Protein AF-A0A972LTX4-F1 (afdb_monomer_lite)

Structure (mmCIF, N/CA/C/O backbone):
data_AF-A0A972LTX4-F1
#
_entry.id   AF-A0A972LTX4-F1
#
loop_
_atom_site.group_PDB
_atom_site.id
_atom_site.type_symbol
_atom_site.label_atom_id
_atom_site.label_alt_id
_atom_site.label_comp_id
_atom_site.label_asym_id
_atom_site.label_entity_id
_atom_site.label_seq_id
_atom_site.pdbx_PDB_ins_code
_atom_site.Cartn_x
_atom_site.Cartn_y
_atom_site.Cartn_z
_atom_site.occupancy
_atom_site.B_iso_or_equiv
_atom_site.auth_seq_id
_atom_site.auth_comp_id
_atom_site.auth_asym_id
_atom_site.auth_atom_id
_atom_site.pdbx_PDB_model_num
ATOM 1 N N . MET A 1 1 ? 1.604 19.190 20.118 1.00 63.66 1 MET A N 1
ATOM 2 C CA . MET A 1 1 ? 0.583 18.365 19.449 1.00 63.66 1 MET A CA 1
ATOM 3 C C . MET A 1 1 ? -0.583 19.268 19.088 1.00 63.66 1 MET A C 1
ATOM 5 O O . MET A 1 1 ? -1.135 19.886 19.994 1.00 63.66 1 MET A O 1
ATOM 9 N N . ASN A 1 2 ? -0.862 19.461 17.798 1.00 90.44 2 ASN A N 1
ATOM 10 C CA . ASN A 1 2 ? -1.850 20.455 17.349 1.00 90.44 2 ASN A CA 1
ATOM 11 C C . ASN A 1 2 ? -3.300 19.931 17.488 1.00 90.44 2 ASN A C 1
ATOM 13 O O . ASN A 1 2 ? -3.526 18.750 17.762 1.00 90.44 2 ASN A O 1
ATOM 17 N N . SER A 1 3 ? -4.293 20.806 17.303 1.00 89.31 3 SER A N 1
ATOM 18 C CA . SER A 1 3 ? -5.719 20.454 17.420 1.00 89.31 3 SER A CA 1
ATOM 19 C C . SER A 1 3 ? -6.174 19.382 16.418 1.00 89.31 3 SER A C 1
ATOM 21 O O . SER A 1 3 ? -7.035 18.567 16.745 1.00 89.31 3 SER A O 1
ATOM 23 N N . ILE A 1 4 ? -5.569 19.338 15.228 1.00 89.31 4 ILE A N 1
ATOM 24 C CA . ILE A 1 4 ? -5.849 18.349 14.177 1.00 89.31 4 ILE A CA 1
ATOM 25 C C . ILE A 1 4 ? -5.359 16.965 14.608 1.00 89.31 4 ILE A C 1
ATOM 27 O O . ILE A 1 4 ? -6.101 15.991 14.518 1.00 89.31 4 ILE A O 1
ATOM 31 N N . GLU A 1 5 ? -4.136 16.876 15.130 1.00 90.12 5 GLU A N 1
ATOM 32 C CA . GLU A 1 5 ? -3.572 15.634 15.655 1.00 90.12 5 GLU A CA 1
ATOM 33 C C . GLU A 1 5 ? -4.434 15.113 16.807 1.00 90.12 5 GLU A C 1
ATOM 35 O O . GLU A 1 5 ? -4.815 13.946 16.815 1.00 90.12 5 GLU A O 1
ATOM 40 N N . GLN A 1 6 ? -4.818 15.973 17.753 1.00 91.88 6 GLN A N 1
ATOM 41 C CA . GLN A 1 6 ? -5.687 15.571 18.863 1.00 91.88 6 GLN A CA 1
ATOM 42 C C . GLN A 1 6 ? -7.048 15.041 18.388 1.00 91.88 6 GLN A C 1
ATOM 44 O O . GLN A 1 6 ? -7.515 14.020 18.897 1.00 91.88 6 GLN A O 1
ATOM 49 N N . ALA A 1 7 ? -7.678 15.698 17.410 1.00 91.50 7 ALA A N 1
ATOM 50 C CA . ALA A 1 7 ? -8.937 15.239 16.827 1.00 91.50 7 ALA A CA 1
ATOM 51 C C . ALA A 1 7 ? -8.776 13.884 16.122 1.00 91.50 7 ALA A C 1
ATOM 53 O O . ALA A 1 7 ? -9.599 12.986 16.309 1.00 91.50 7 ALA A O 1
ATOM 54 N N . TYR A 1 8 ? -7.681 13.707 15.380 1.00 89.62 8 TYR A N 1
ATOM 55 C CA . TYR A 1 8 ? -7.341 12.448 14.727 1.00 89.62 8 TYR A CA 1
ATOM 56 C C . TYR A 1 8 ? -7.204 11.304 15.738 1.00 89.62 8 TYR A C 1
ATOM 58 O O . TYR A 1 8 ? -7.843 10.264 15.585 1.00 89.62 8 TYR A O 1
ATOM 66 N N . TRP A 1 9 ? -6.433 11.501 16.809 1.00 90.94 9 TRP A N 1
ATOM 67 C CA . TRP A 1 9 ? -6.229 10.457 17.812 1.00 90.94 9 TRP A CA 1
ATOM 68 C C . TRP A 1 9 ? -7.504 10.107 18.572 1.00 90.94 9 TRP A C 1
ATOM 70 O O . TRP A 1 9 ? -7.752 8.927 18.810 1.00 90.94 9 TRP A O 1
ATOM 80 N N . LYS A 1 10 ? -8.348 11.095 18.895 1.00 93.00 10 LYS A N 1
ATOM 81 C CA . LYS A 1 10 ? -9.668 10.837 19.491 1.00 93.00 10 LYS A CA 1
ATOM 82 C C . LYS A 1 10 ? -10.550 9.997 18.569 1.00 93.00 10 LYS A C 1
ATOM 84 O O . LYS A 1 10 ? -11.152 9.030 19.020 1.00 93.00 10 LYS A O 1
ATOM 89 N N . HIS A 1 11 ? -10.578 10.329 17.281 1.00 91.38 11 HIS A N 1
ATOM 90 C CA . HIS A 1 11 ? -11.348 9.587 16.289 1.00 91.38 11 HIS A CA 1
ATOM 91 C C . HIS A 1 11 ? -10.850 8.142 16.124 1.00 91.38 11 HIS A C 1
ATOM 93 O O . HIS A 1 11 ? -11.651 7.211 16.089 1.00 91.38 11 HIS A O 1
ATOM 99 N N . ILE A 1 12 ? -9.532 7.926 16.092 1.00 90.75 12 ILE A N 1
ATOM 100 C CA . ILE A 1 12 ? -8.949 6.577 16.041 1.00 90.75 12 ILE A CA 1
ATOM 101 C C . ILE A 1 12 ? -9.257 5.801 17.327 1.00 90.75 12 ILE A C 1
ATOM 103 O O . ILE A 1 12 ? -9.603 4.621 17.267 1.00 90.75 12 ILE A O 1
ATOM 107 N N . ALA A 1 13 ? -9.168 6.449 18.491 1.00 92.25 13 ALA A N 1
ATOM 108 C CA . ALA A 1 13 ? -9.486 5.832 19.776 1.00 92.25 13 ALA A CA 1
ATOM 109 C C . ALA A 1 13 ? -10.945 5.355 19.849 1.00 92.25 13 ALA A C 1
ATOM 111 O O . ALA A 1 13 ? -11.192 4.316 20.451 1.00 92.25 13 ALA A O 1
ATOM 112 N N . SER A 1 14 ? -11.879 6.054 19.193 1.00 95.44 14 SER A N 1
ATOM 113 C CA . SER A 1 14 ? -13.291 5.651 19.132 1.00 95.44 14 SER A CA 1
ATOM 114 C C . SER A 1 14 ? -13.604 4.527 18.138 1.00 95.44 14 SER A C 1
ATOM 116 O O . SER A 1 14 ? -14.699 3.982 18.196 1.00 95.44 14 SER A O 1
ATOM 118 N N . MET A 1 15 ? -12.684 4.174 17.233 1.00 95.31 15 MET A N 1
ATOM 119 C CA . MET A 1 15 ? -12.915 3.100 16.260 1.00 95.31 15 MET A CA 1
ATOM 120 C C . MET A 1 15 ? -12.755 1.717 16.883 1.00 95.31 15 MET A C 1
ATOM 122 O O . MET A 1 15 ? -11.747 1.431 17.541 1.00 95.31 15 MET A O 1
ATOM 126 N N . SER A 1 16 ? -13.685 0.829 16.550 1.00 96.44 16 SER A N 1
ATOM 127 C CA . SER A 1 16 ? -13.556 -0.613 16.730 1.00 96.44 16 SER A CA 1
ATOM 128 C C . SER A 1 16 ? -12.379 -1.187 15.930 1.00 96.44 16 SER A C 1
ATOM 130 O O . SER A 1 16 ? -11.859 -0.576 14.991 1.00 96.44 16 SER A O 1
ATOM 132 N N . GLY A 1 17 ? -11.965 -2.411 16.271 1.00 94.31 17 GLY A N 1
ATOM 133 C CA . GLY A 1 17 ? -10.912 -3.109 15.528 1.00 94.31 17 GLY A CA 1
ATOM 134 C C . GLY A 1 17 ? -11.238 -3.272 14.038 1.00 94.31 17 GLY A C 1
ATOM 135 O O . GLY A 1 17 ? -10.369 -3.055 13.197 1.00 94.31 17 GLY A O 1
ATOM 136 N N . GLN A 1 18 ? -12.495 -3.575 13.701 1.00 95.81 18 GLN A N 1
ATOM 137 C CA . GLN A 1 18 ? -12.941 -3.748 12.314 1.00 95.81 18 GLN A CA 1
ATOM 138 C C . GLN A 1 18 ? -12.877 -2.437 11.523 1.00 95.81 18 GLN A C 1
ATOM 140 O O . GLN A 1 18 ? -12.372 -2.418 10.403 1.00 95.81 18 GLN A O 1
ATOM 145 N N . GLU A 1 19 ? -13.313 -1.327 12.121 1.00 96.12 19 GLU A N 1
ATOM 146 C CA . GLU A 1 19 ? -13.239 -0.006 11.486 1.00 96.12 19 GLU A CA 1
ATOM 147 C C . GLU A 1 19 ? -11.794 0.429 11.247 1.00 96.12 19 GLU A C 1
ATOM 149 O O . GLU A 1 19 ? -11.480 0.997 10.201 1.00 96.12 19 GLU A O 1
ATOM 154 N N . ARG A 1 20 ? -10.886 0.114 12.180 1.00 94.00 20 ARG A N 1
ATOM 155 C CA . ARG A 1 20 ? -9.453 0.371 11.989 1.00 94.00 20 ARG A CA 1
ATOM 156 C C . ARG A 1 20 ? -8.894 -0.424 10.817 1.00 94.00 20 ARG A C 1
ATOM 158 O O . ARG A 1 20 ? -8.170 0.148 10.009 1.00 94.00 20 ARG A O 1
ATOM 165 N N . VAL A 1 21 ? -9.241 -1.707 10.697 1.00 95.00 21 VAL A N 1
ATOM 166 C CA . VAL A 1 21 ? -8.823 -2.541 9.558 1.00 95.00 21 VAL A CA 1
ATOM 167 C C . VAL A 1 21 ? -9.365 -1.972 8.247 1.00 95.00 21 VAL A C 1
ATOM 169 O O . VAL A 1 21 ? -8.585 -1.737 7.328 1.00 95.00 21 VAL A O 1
ATOM 172 N N . ALA A 1 22 ? -10.664 -1.669 8.177 1.00 95.00 22 ALA A N 1
ATOM 173 C CA . ALA A 1 22 ? -11.288 -1.100 6.982 1.00 95.00 22 ALA A CA 1
ATOM 174 C C . ALA A 1 22 ? -10.643 0.234 6.571 1.00 95.00 22 ALA A C 1
ATOM 176 O O . ALA A 1 22 ? -10.353 0.458 5.397 1.00 95.00 22 ALA A O 1
ATOM 177 N N . ARG A 1 23 ? -10.345 1.103 7.543 1.00 93.69 23 ARG A N 1
ATOM 178 C CA . ARG A 1 23 ? -9.648 2.368 7.292 1.00 93.69 23 ARG A CA 1
ATOM 179 C C . ARG A 1 23 ? -8.227 2.149 6.782 1.00 93.69 23 ARG A C 1
ATOM 181 O O . ARG A 1 23 ? -7.810 2.841 5.858 1.00 93.69 23 ARG A O 1
ATOM 188 N N . THR A 1 24 ? -7.484 1.214 7.370 1.00 94.25 24 THR A N 1
ATOM 189 C CA . THR A 1 24 ? -6.130 0.872 6.915 1.00 94.25 24 THR A CA 1
ATOM 190 C C . THR A 1 24 ? -6.142 0.364 5.478 1.00 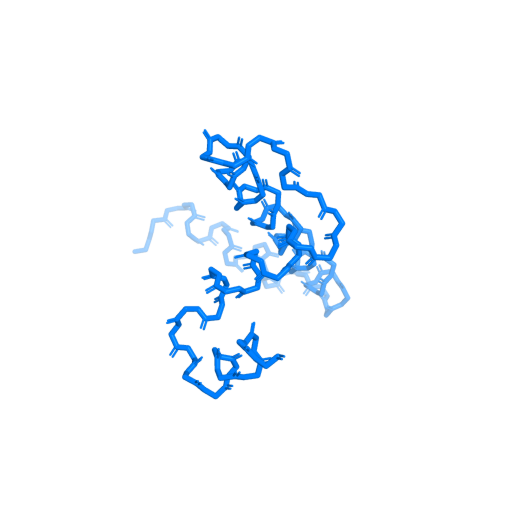94.25 24 THR A C 1
ATOM 192 O O . THR A 1 24 ? -5.314 0.809 4.688 1.00 94.25 24 THR A O 1
ATOM 195 N N . LEU A 1 25 ? -7.101 -0.493 5.116 1.00 95.56 25 LEU A N 1
ATOM 196 C CA . LEU A 1 25 ? -7.269 -0.962 3.739 1.00 95.56 25 LEU A CA 1
ATOM 197 C C . LEU A 1 25 ? -7.559 0.202 2.783 1.00 95.56 25 LEU A C 1
ATOM 199 O O . LEU A 1 25 ? -6.852 0.370 1.797 1.00 95.56 25 LEU A O 1
ATOM 203 N N . ALA A 1 26 ? -8.498 1.087 3.128 1.00 95.38 26 ALA A N 1
ATOM 204 C CA . ALA A 1 26 ? -8.817 2.251 2.299 1.00 95.38 26 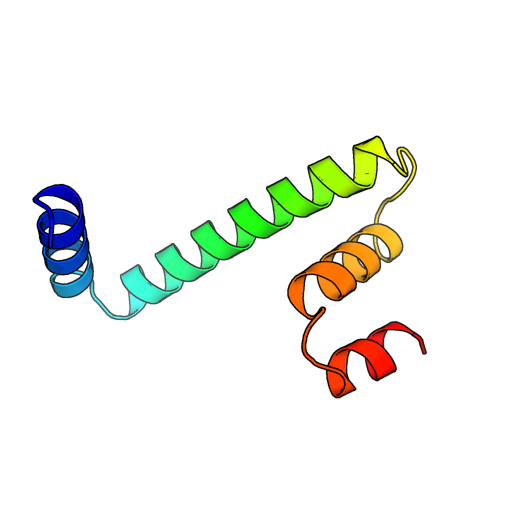ALA A CA 1
ATOM 205 C C . ALA A 1 26 ? -7.621 3.208 2.109 1.00 95.38 26 ALA A C 1
ATOM 207 O O . ALA A 1 26 ? -7.411 3.770 1.028 1.00 95.38 26 ALA A O 1
ATOM 208 N N . LEU A 1 27 ? -6.811 3.400 3.157 1.00 94.69 27 LEU A N 1
ATOM 209 C CA . LEU A 1 27 ? -5.571 4.173 3.067 1.00 94.69 27 LEU A CA 1
ATOM 210 C C . LEU A 1 27 ? -4.548 3.478 2.164 1.00 94.69 27 LEU A C 1
ATOM 212 O O . LEU A 1 27 ? -3.909 4.140 1.347 1.00 94.69 27 LEU A O 1
ATOM 216 N N . PHE A 1 28 ? -4.409 2.160 2.291 1.00 95.00 28 PHE A N 1
ATOM 217 C CA . PHE A 1 28 ? -3.505 1.368 1.468 1.00 95.00 28 PHE A CA 1
ATOM 218 C C . PHE A 1 28 ? -3.886 1.418 -0.019 1.00 95.00 28 PHE A C 1
ATOM 220 O O . PHE A 1 28 ? -3.018 1.648 -0.865 1.00 95.00 28 PHE A O 1
ATOM 227 N N . ASP A 1 29 ? -5.176 1.317 -0.337 1.00 96.00 29 ASP A N 1
ATOM 228 C CA . ASP A 1 29 ? -5.692 1.445 -1.704 1.00 96.00 29 ASP A CA 1
ATOM 229 C C . ASP A 1 29 ? -5.389 2.831 -2.282 1.00 96.00 29 ASP A C 1
ATOM 231 O O . ASP A 1 29 ? -4.895 2.962 -3.403 1.00 96.00 29 ASP A O 1
ATOM 235 N N . SER A 1 30 ? -5.593 3.882 -1.483 1.00 96.50 30 SER A N 1
ATOM 236 C CA . SER A 1 30 ? -5.306 5.262 -1.893 1.00 96.50 30 SER A CA 1
ATOM 237 C C . SER A 1 30 ? -3.819 5.468 -2.206 1.00 96.50 30 SER A C 1
ATOM 239 O O . SER A 1 30 ? -3.466 6.059 -3.230 1.00 96.50 30 SER A O 1
ATOM 241 N N . VAL A 1 31 ? -2.927 4.944 -1.357 1.00 96.19 31 VAL A N 1
ATOM 242 C CA . VAL A 1 31 ? -1.474 4.991 -1.587 1.00 96.19 31 VAL A CA 1
ATOM 243 C C . VAL A 1 31 ? -1.106 4.222 -2.855 1.00 96.19 31 VAL A C 1
ATOM 245 O O . VAL A 1 31 ? -0.335 4.719 -3.678 1.00 96.19 31 VAL A O 1
ATOM 248 N N . THR A 1 32 ? -1.702 3.049 -3.055 1.00 96.19 32 THR A N 1
ATOM 249 C CA . THR A 1 32 ? -1.503 2.219 -4.246 1.00 96.19 32 THR A CA 1
ATOM 250 C C . THR A 1 32 ? -1.913 2.960 -5.519 1.00 96.19 32 THR A C 1
ATOM 252 O O . THR A 1 32 ? -1.132 3.026 -6.470 1.00 96.19 32 THR A O 1
ATOM 255 N N . MET A 1 33 ? -3.074 3.621 -5.526 1.00 96.00 33 MET A N 1
ATOM 256 C CA . MET A 1 33 ? -3.538 4.439 -6.653 1.00 96.00 33 MET A CA 1
ATOM 257 C C . MET A 1 33 ? -2.615 5.628 -6.951 1.00 96.00 33 MET A C 1
ATOM 259 O O . MET A 1 33 ? -2.356 5.942 -8.119 1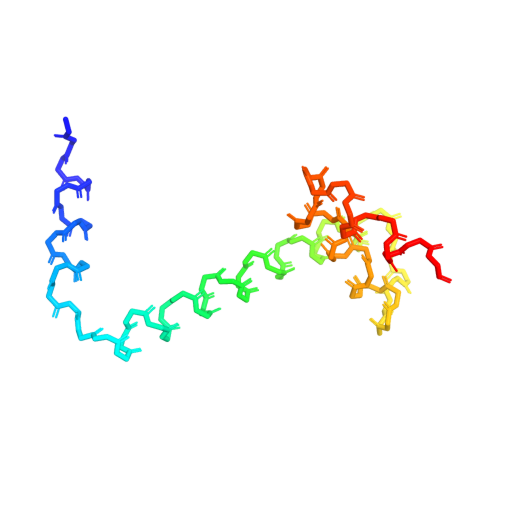.00 96.00 33 MET A O 1
ATOM 263 N N . MET A 1 34 ? -2.099 6.292 -5.913 1.00 97.06 34 MET A N 1
ATOM 264 C CA . MET A 1 34 ? -1.141 7.390 -6.074 1.00 97.06 34 MET A CA 1
ATOM 265 C C . MET A 1 34 ? 0.164 6.908 -6.716 1.00 97.06 34 MET A C 1
ATOM 267 O O . MET A 1 34 ? 0.676 7.551 -7.636 1.00 97.06 34 MET A O 1
ATOM 271 N N . ILE A 1 35 ? 0.690 5.769 -6.260 1.00 96.62 35 ILE A N 1
ATOM 272 C CA . ILE A 1 35 ? 1.902 5.161 -6.818 1.00 96.62 35 ILE A CA 1
ATOM 273 C C . ILE A 1 35 ? 1.657 4.729 -8.268 1.00 96.62 35 ILE A C 1
ATOM 275 O O . ILE A 1 35 ? 2.445 5.089 -9.141 1.00 96.62 35 ILE A O 1
ATOM 279 N N . ALA A 1 36 ? 0.542 4.051 -8.547 1.00 96.25 36 ALA A N 1
ATOM 280 C CA . ALA A 1 36 ? 0.159 3.633 -9.895 1.00 96.25 36 ALA A CA 1
ATOM 281 C C . ALA A 1 36 ? 0.071 4.825 -10.860 1.00 96.25 36 ALA A C 1
ATOM 283 O O . ALA A 1 36 ? 0.607 4.785 -11.965 1.00 96.25 36 ALA A O 1
ATOM 284 N N . SER A 1 37 ? -0.544 5.928 -10.420 1.00 95.38 37 SER A N 1
ATOM 285 C CA . SER A 1 37 ? -0.631 7.160 -11.213 1.00 95.38 37 SER A CA 1
ATOM 286 C C . SER A 1 37 ? 0.743 7.763 -11.495 1.00 95.38 37 SER A C 1
ATOM 288 O O . SER A 1 37 ? 0.975 8.289 -12.580 1.00 95.38 37 SER A O 1
ATOM 290 N N . LYS A 1 38 ? 1.674 7.693 -10.536 1.00 95.88 38 LYS A N 1
ATOM 291 C CA . LYS A 1 38 ? 3.049 8.160 -10.733 1.00 95.88 38 LYS A CA 1
ATOM 292 C C . LYS A 1 38 ? 3.806 7.280 -11.728 1.00 95.88 38 LYS A C 1
ATOM 294 O O . LYS A 1 38 ? 4.484 7.825 -12.590 1.00 95.88 38 LYS A O 1
ATOM 299 N N . ILE A 1 39 ? 3.659 5.960 -11.630 1.00 95.00 39 ILE A N 1
ATOM 300 C CA . ILE A 1 39 ? 4.273 4.996 -12.551 1.00 95.00 39 ILE A CA 1
ATOM 301 C C . ILE A 1 39 ? 3.765 5.217 -13.974 1.00 95.00 39 ILE A C 1
ATOM 303 O O . ILE A 1 39 ? 4.567 5.348 -14.888 1.00 95.00 39 ILE A O 1
ATOM 307 N N . ARG A 1 40 ? 2.451 5.368 -14.169 1.00 95.06 40 ARG A N 1
ATOM 308 C CA . ARG A 1 40 ? 1.869 5.595 -15.502 1.00 95.06 40 ARG A CA 1
ATOM 309 C C . ARG A 1 40 ? 2.331 6.887 -16.175 1.00 95.06 40 ARG A C 1
ATOM 311 O O . ARG A 1 40 ? 2.312 6.981 -17.393 1.00 95.06 40 ARG A O 1
ATOM 318 N N . ARG A 1 41 ? 2.789 7.887 -15.413 1.00 94.69 41 ARG A N 1
ATOM 319 C CA . ARG A 1 41 ? 3.395 9.098 -15.997 1.00 94.69 41 ARG A CA 1
ATOM 320 C C . ARG A 1 41 ? 4.757 8.829 -16.636 1.00 94.69 41 ARG A C 1
ATOM 322 O O . ARG A 1 41 ? 5.132 9.562 -17.541 1.00 94.69 41 ARG A O 1
ATOM 329 N N . THR A 1 42 ? 5.499 7.830 -16.157 1.00 93.25 42 THR A N 1
ATOM 330 C CA . THR A 1 42 ? 6.819 7.456 -16.696 1.00 93.25 42 THR A CA 1
ATOM 331 C C . THR A 1 42 ? 6.755 6.233 -17.610 1.00 93.25 42 THR A C 1
ATOM 333 O O . THR A 1 42 ? 7.562 6.117 -18.525 1.00 93.25 42 THR A O 1
ATOM 336 N N . HIS A 1 43 ? 5.781 5.350 -17.390 1.00 91.12 43 HIS A N 1
ATOM 337 C CA . HIS A 1 43 ? 5.522 4.131 -18.154 1.00 91.12 43 HIS A CA 1
ATOM 338 C C . HIS A 1 43 ? 4.017 4.031 -18.459 1.00 91.12 43 HIS A C 1
ATOM 340 O O . HIS A 1 43 ? 3.295 3.349 -17.728 1.00 91.12 43 HIS A O 1
ATOM 346 N N . PRO A 1 44 ? 3.518 4.736 -19.492 1.00 90.50 44 PRO A N 1
ATOM 347 C CA . PRO A 1 44 ? 2.085 4.806 -19.796 1.00 90.50 44 PRO A CA 1
ATOM 348 C C . PRO A 1 44 ? 1.435 3.444 -20.044 1.00 90.50 44 PRO A C 1
ATOM 350 O O . PRO A 1 44 ? 0.297 3.238 -19.635 1.00 90.50 44 PRO A O 1
ATOM 353 N N . ASP A 1 45 ? 2.194 2.510 -20.619 1.00 91.88 45 ASP A N 1
ATOM 354 C CA . ASP A 1 45 ? 1.723 1.173 -20.9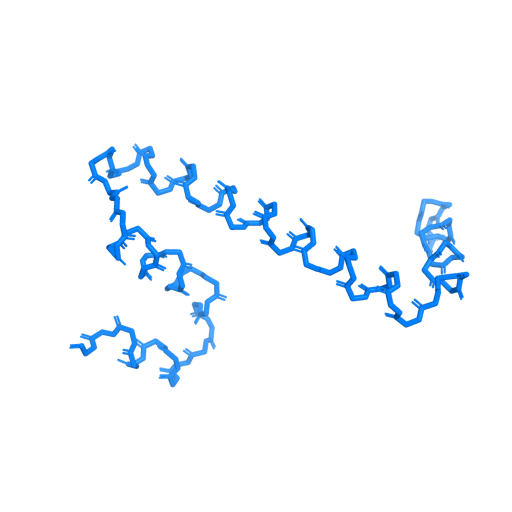94 1.00 91.88 45 ASP A CA 1
ATOM 355 C C . ASP A 1 45 ? 1.861 0.137 -19.858 1.00 91.88 45 ASP A C 1
ATOM 357 O O . ASP A 1 45 ? 1.661 -1.059 -20.064 1.00 91.88 45 ASP A O 1
ATOM 361 N N . ALA A 1 46 ? 2.244 0.565 -18.647 1.00 89.81 46 ALA A N 1
ATOM 362 C CA . ALA A 1 46 ? 2.356 -0.333 -17.503 1.00 89.81 46 ALA A CA 1
ATOM 363 C C . ALA A 1 46 ? 0.964 -0.771 -17.017 1.00 89.81 46 ALA A C 1
ATOM 365 O O . ALA A 1 46 ? 0.205 0.013 -16.433 1.00 89.81 46 ALA A O 1
ATOM 366 N N . GLU A 1 47 ? 0.661 -2.056 -17.193 1.00 92.81 47 GLU A N 1
ATOM 367 C CA . GLU A 1 47 ? -0.610 -2.672 -16.813 1.00 92.81 47 GLU A CA 1
ATOM 368 C C . GLU A 1 47 ? -0.418 -4.042 -16.147 1.00 92.81 47 GLU A C 1
ATOM 370 O O . GLU A 1 47 ? 0.680 -4.604 -16.108 1.00 92.81 47 GLU A O 1
ATOM 375 N N . GLY A 1 48 ? -1.508 -4.571 -15.582 1.00 91.88 48 GLY A N 1
ATOM 376 C CA . GLY A 1 48 ? -1.568 -5.922 -15.029 1.00 91.88 48 GLY A CA 1
ATOM 377 C C . GLY A 1 48 ? -0.456 -6.229 -14.023 1.00 91.88 48 GLY A C 1
ATOM 378 O O . GLY A 1 48 ? -0.226 -5.486 -13.066 1.00 91.88 48 GLY A O 1
ATOM 379 N N . GLN A 1 49 ? 0.227 -7.354 -14.237 1.00 92.25 49 GLN A N 1
ATOM 380 C CA . GLN A 1 49 ? 1.262 -7.852 -13.333 1.00 92.25 49 GLN A CA 1
ATOM 381 C C . GLN A 1 49 ? 2.486 -6.930 -13.262 1.00 92.25 49 GLN A C 1
ATOM 383 O O . GLN A 1 49 ? 3.051 -6.766 -12.183 1.00 92.25 49 GLN A O 1
ATOM 388 N N . GLU A 1 50 ? 2.864 -6.280 -14.365 1.00 91.25 50 GLU A N 1
ATOM 389 C CA . GLU A 1 50 ? 4.027 -5.388 -14.390 1.00 91.25 50 GLU A CA 1
ATOM 390 C C . GLU A 1 50 ? 3.771 -4.112 -13.584 1.00 91.25 50 GLU A C 1
ATOM 392 O O . GLU A 1 50 ? 4.610 -3.700 -12.781 1.00 91.25 50 GLU A O 1
ATOM 397 N N . LEU A 1 51 ? 2.574 -3.529 -13.709 1.00 93.75 51 LEU A N 1
ATOM 398 C CA . LEU A 1 51 ? 2.179 -2.396 -12.873 1.00 93.75 51 LEU A CA 1
ATOM 399 C C . LEU A 1 51 ? 2.180 -2.777 -11.386 1.00 93.75 51 LEU A C 1
ATOM 401 O O . LEU A 1 51 ? 2.721 -2.039 -10.561 1.00 93.75 51 LEU A O 1
ATOM 405 N N . ASN A 1 52 ? 1.625 -3.943 -11.045 1.00 94.25 52 ASN A N 1
ATOM 406 C CA . ASN A 1 52 ? 1.600 -4.437 -9.668 1.00 94.25 52 ASN A CA 1
ATOM 407 C C . ASN A 1 52 ? 3.013 -4.645 -9.108 1.00 94.25 52 ASN A C 1
ATOM 409 O O . ASN A 1 52 ? 3.289 -4.247 -7.974 1.00 94.25 5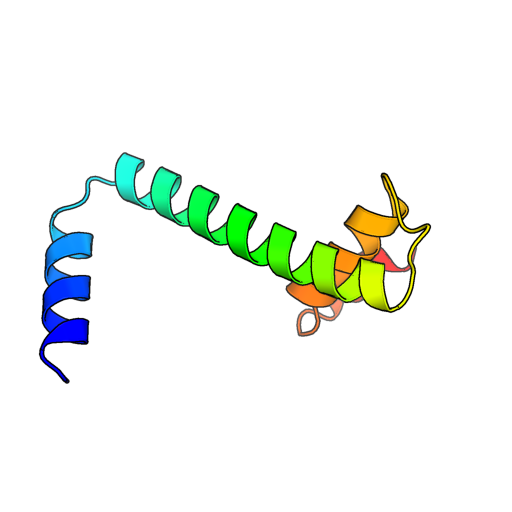2 ASN A O 1
ATOM 413 N N . ARG A 1 53 ? 3.927 -5.201 -9.911 1.00 93.81 53 ARG A N 1
ATOM 414 C CA . ARG A 1 53 ? 5.332 -5.390 -9.538 1.00 93.81 53 ARG A CA 1
ATOM 415 C C . ARG A 1 53 ? 6.017 -4.053 -9.267 1.00 93.81 53 ARG A C 1
ATOM 417 O O . ARG A 1 53 ? 6.640 -3.888 -8.221 1.00 93.81 53 ARG A O 1
ATOM 424 N N . GLN A 1 54 ? 5.843 -3.063 -10.142 1.00 94.06 54 GLN A N 1
ATOM 425 C CA . GLN A 1 54 ? 6.426 -1.733 -9.946 1.00 94.06 54 GLN A CA 1
ATOM 426 C C . GLN A 1 54 ? 5.851 -1.007 -8.721 1.00 94.06 54 GLN A C 1
ATOM 428 O O . GLN A 1 54 ? 6.596 -0.351 -7.989 1.00 94.06 54 GLN A O 1
ATOM 433 N N . ILE A 1 55 ? 4.548 -1.145 -8.452 1.00 95.25 55 ILE A N 1
ATOM 434 C CA . ILE A 1 55 ? 3.927 -0.624 -7.226 1.00 95.25 55 ILE A CA 1
ATOM 435 C C . ILE A 1 55 ? 4.566 -1.274 -5.996 1.00 95.25 55 ILE A C 1
ATOM 437 O O . ILE A 1 55 ? 4.990 -0.566 -5.079 1.00 95.25 55 ILE A O 1
ATOM 441 N N . ALA A 1 56 ? 4.681 -2.605 -5.986 1.00 94.81 56 ALA A N 1
ATOM 442 C CA . ALA A 1 56 ? 5.291 -3.343 -4.887 1.00 94.81 56 ALA A CA 1
ATOM 443 C C . ALA A 1 56 ? 6.748 -2.908 -4.661 1.00 94.81 56 ALA A C 1
ATOM 445 O O . ALA A 1 56 ? 7.138 -2.622 -3.529 1.00 94.81 56 ALA A O 1
ATOM 446 N N . MET A 1 57 ? 7.530 -2.724 -5.729 1.00 94.38 57 MET A N 1
ATOM 447 C CA . MET A 1 57 ? 8.902 -2.223 -5.621 1.00 94.38 57 MET A CA 1
ATOM 448 C C . MET A 1 57 ? 8.979 -0.841 -4.953 1.00 94.38 57 MET A C 1
ATOM 450 O O . MET A 1 57 ? 9.947 -0.559 -4.248 1.00 94.38 57 MET A O 1
ATOM 454 N N . GLN A 1 58 ? 7.977 0.025 -5.132 1.00 94.81 58 GLN A N 1
ATOM 455 C CA . GLN A 1 58 ? 7.927 1.326 -4.455 1.00 94.81 58 GLN A CA 1
ATOM 456 C C . GLN A 1 58 ? 7.507 1.207 -2.986 1.00 94.81 58 GLN A C 1
ATOM 458 O O . GLN A 1 58 ? 8.116 1.853 -2.127 1.00 94.81 58 GLN A O 1
ATOM 463 N N . LEU A 1 59 ? 6.494 0.386 -2.688 1.00 94.69 59 LEU A N 1
ATOM 464 C CA . LEU A 1 59 ? 6.006 0.159 -1.323 1.00 94.69 59 LEU A CA 1
ATOM 465 C C . LEU A 1 59 ? 7.096 -0.446 -0.431 1.00 94.69 59 LEU A C 1
ATOM 467 O O . LEU A 1 59 ? 7.346 0.043 0.670 1.00 94.69 59 LEU A O 1
ATOM 471 N N . TYR A 1 60 ? 7.808 -1.443 -0.951 1.00 94.88 60 TYR A N 1
ATOM 472 C CA . TYR A 1 60 ? 8.833 -2.197 -0.233 1.00 94.88 60 TYR A CA 1
ATOM 473 C C . TYR A 1 60 ? 10.251 -1.710 -0.533 1.00 94.88 60 TYR A C 1
ATOM 475 O O . TYR A 1 60 ? 11.218 -2.448 -0.381 1.00 94.88 60 TYR A O 1
ATOM 483 N N . ARG A 1 61 ? 10.432 -0.456 -0.964 1.00 94.12 61 ARG A N 1
ATOM 484 C CA . ARG A 1 61 ? 11.753 0.081 -1.355 1.00 94.12 61 ARG A CA 1
ATOM 485 C C . ARG A 1 61 ? 12.835 0.006 -0.267 1.0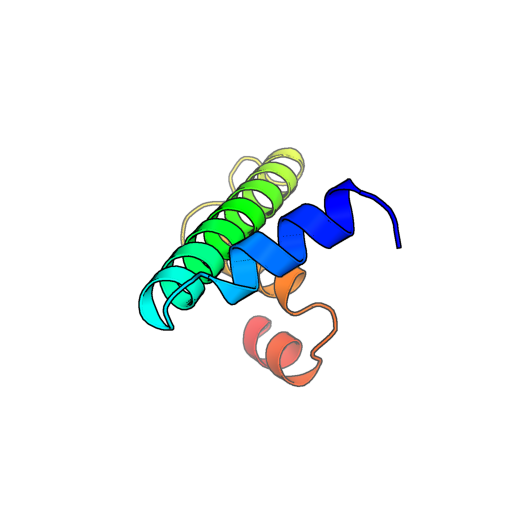0 94.12 61 ARG A C 1
ATOM 487 O O . ARG A 1 61 ? 14.009 0.171 -0.571 1.00 94.12 61 ARG A O 1
ATOM 494 N N . ARG A 1 62 ? 12.434 -0.132 1.002 1.00 95.12 62 ARG A N 1
ATOM 495 C CA . ARG A 1 62 ? 13.332 -0.214 2.169 1.00 95.12 62 ARG A CA 1
ATOM 496 C C . ARG A 1 62 ? 13.504 -1.636 2.703 1.00 95.12 62 ARG A C 1
ATOM 498 O O . ARG A 1 62 ? 14.232 -1.805 3.672 1.00 95.12 62 ARG A O 1
ATOM 505 N N . ASP A 1 63 ? 12.835 -2.611 2.102 1.00 95.94 63 ASP A N 1
ATOM 506 C CA . ASP A 1 63 ? 12.879 -4.009 2.510 1.00 95.94 63 ASP A CA 1
ATOM 507 C C . ASP A 1 63 ? 13.706 -4.802 1.480 1.00 95.94 63 ASP A C 1
ATOM 509 O O . ASP A 1 63 ? 13.217 -5.061 0.377 1.00 95.94 63 ASP A O 1
ATOM 513 N N . PRO A 1 64 ? 14.981 -5.112 1.773 1.00 92.38 64 PRO A N 1
ATOM 514 C CA . PRO A 1 64 ? 15.870 -5.754 0.807 1.00 92.38 64 PRO A CA 1
ATOM 515 C C . PRO A 1 64 ? 15.431 -7.180 0.446 1.00 92.38 64 PRO A C 1
ATOM 517 O O . PRO A 1 64 ? 15.634 -7.600 -0.696 1.00 92.38 64 PRO A O 1
ATOM 520 N N . ASP A 1 65 ? 14.790 -7.895 1.369 1.00 94.50 65 ASP A N 1
ATOM 521 C CA . ASP A 1 65 ? 14.352 -9.273 1.150 1.00 94.50 65 ASP A CA 1
ATOM 522 C C . ASP A 1 65 ? 13.188 -9.287 0.155 1.00 94.50 65 ASP A C 1
ATOM 524 O O . ASP A 1 65 ? 13.221 -9.990 -0.857 1.00 94.50 65 ASP A O 1
ATOM 528 N N . VAL A 1 66 ? 12.207 -8.402 0.355 1.00 92.81 66 VAL A N 1
ATOM 529 C CA . VAL A 1 66 ? 11.084 -8.253 -0.581 1.00 92.81 66 VAL A CA 1
ATOM 530 C C . VAL A 1 66 ? 11.550 -7.719 -1.938 1.00 92.81 66 VAL A C 1
ATOM 532 O O . VAL A 1 66 ? 11.059 -8.156 -2.977 1.00 92.81 66 VAL A O 1
ATOM 535 N N . GLN A 1 67 ? 12.526 -6.806 -1.972 1.00 92.69 67 GLN A N 1
ATOM 536 C CA . GLN A 1 67 ? 13.101 -6.332 -3.239 1.00 92.69 67 GLN A CA 1
ATOM 537 C C . GLN A 1 67 ? 13.783 -7.440 -4.037 1.00 92.69 67 GLN A C 1
ATOM 539 O O . GLN A 1 67 ? 13.780 -7.369 -5.265 1.00 92.69 67 GLN A O 1
ATOM 544 N N . THR A 1 68 ? 14.376 -8.422 -3.360 1.00 93.06 68 THR A N 1
ATOM 545 C CA . THR A 1 68 ? 14.999 -9.577 -4.013 1.00 93.06 68 THR A CA 1
ATOM 546 C C . THR A 1 68 ? 13.925 -10.441 -4.665 1.00 93.06 68 THR A C 1
ATOM 548 O O . THR A 1 68 ? 13.984 -10.663 -5.870 1.00 93.06 68 THR A O 1
ATOM 551 N N . LEU A 1 69 ? 12.869 -10.778 -3.918 1.00 91.88 69 LEU A N 1
ATOM 552 C CA . LEU A 1 69 ? 11.733 -11.560 -4.420 1.00 91.88 69 LEU A CA 1
ATOM 553 C C . LEU A 1 69 ? 10.999 -10.896 -5.599 1.00 91.88 69 LEU A C 1
ATOM 555 O O . LEU A 1 69 ? 10.461 -11.579 -6.457 1.00 91.88 69 LEU A O 1
ATOM 559 N N . LEU A 1 70 ? 10.960 -9.560 -5.660 1.00 90.38 70 LEU A N 1
ATOM 560 C CA . LEU A 1 70 ? 10.295 -8.816 -6.744 1.00 90.38 70 LEU A CA 1
ATOM 561 C C . LEU A 1 70 ? 11.124 -8.699 -8.040 1.00 90.38 70 LEU A C 1
ATOM 563 O O . LEU A 1 70 ? 10.644 -8.121 -9.025 1.00 90.38 70 LEU A O 1
ATOM 567 N N . ARG A 1 71 ? 12.381 -9.158 -8.028 1.00 84.81 71 ARG A N 1
ATOM 568 C CA . ARG A 1 71 ? 13.301 -9.129 -9.180 1.00 84.81 71 ARG A CA 1
ATOM 569 C C . ARG A 1 71 ? 13.500 -10.494 -9.837 1.00 84.81 71 ARG A C 1
ATOM 571 O O . ARG A 1 71 ? 14.073 -10.519 -10.926 1.00 84.81 71 ARG A O 1
ATOM 578 N N . GLU A 1 72 ? 13.079 -11.562 -9.170 1.00 75.19 72 GLU A N 1
ATOM 579 C CA . GLU A 1 72 ? 12.999 -12.929 -9.704 1.00 75.19 72 GLU A CA 1
ATOM 580 C C . GLU A 1 72 ? 11.822 -13.069 -10.681 1.00 75.19 72 GLU A C 1
ATOM 582 O O . GLU A 1 72 ? 12.001 -13.787 -11.691 1.00 75.19 72 GLU A O 1
#

Secondary structure (DSSP, 8-state):
--HHHHHHHHHHHH--HHHHHHHHHHHHHHHHHHHHHHHHHH-TT--HHHHHHHHHHHHTTT-HHHHHHTT-

pLDDT: mean 92.91, std 4.68, range [63.66, 97.06]

Radius of gyration: 16.44 Å; chains: 1; bounding box: 29×33×41 Å

Sequence (72 aa):
MNSIEQAYWKHIASMSGQERVARTLALFDSVTMMIASKIRRTHPDAEGQELNRQIAMQLYRRDPDVQTLLRE

Foldseek 3Di:
DDPVVVVVVVVVVPDDPVRVVVVVVVVVVVLLVVQLVVVCVVVVPQDDPRSVLSSQCVVCVVPVVSVVVSVD